Protein AF-A0A0M8SR42-F1 (afdb_monomer)

Radius of gyration: 15.3 Å; Cα contacts (8 Å, |Δi|>4): 147; chains: 1; bounding box: 45×35×37 Å

Secondary structure (DSSP, 8-state):
------PPPHHHHHHHHHHHHHHHHHHHHHHHHHT--S-S-S-HHHHHHHHHHHHHHHTTHHHHHHHHHHHHHHHHHHHH-TT--S-S--SPPHHHHHHHHHHHHHHH-GGG-GGGTTTTTT-SS-HHHHHHHHHHHHTTT--

Solvent-accessible surface area (backbone atoms only — not comparable to full-atom values): 8048 Å² total; per-residue (Å²): 129,86,72,85,72,77,75,74,50,72,67,55,46,51,50,26,39,51,52,41,51,54,34,21,54,48,28,49,52,48,38,67,77,65,67,41,82,78,62,99,64,96,50,58,51,64,52,9,48,46,38,18,50,51,58,30,50,71,60,40,77,63,18,45,51,24,47,48,49,39,22,53,48,24,47,52,48,29,71,74,52,82,72,73,65,99,68,91,64,84,59,74,56,40,53,57,53,19,52,31,42,50,16,30,51,31,58,70,38,44,89,83,33,65,87,40,56,76,83,42,67,87,56,70,54,49,27,71,59,49,49,50,47,53,52,60,54,46,53,84,73,76,117

Sequence (143 aa):
MAEDRELLTTDEKVGAIVAESVYHEAGHALVEALELPVGPDPDEENTADRFAALMLLREGPDGERALRTAAEEYELLAAREPDTAPDEDEHAPPADRAAAYLCLLHGAAPDRHPDLATRTRDCAPTWPTTRATWEHALAPLLR

pLDDT: mean 87.03, std 15.56, range [34.25, 98.69]

Structure (mmCIF, N/CA/C/O backbone):
data_AF-A0A0M8SR42-F1
#
_entry.id   AF-A0A0M8SR42-F1
#
loop_
_atom_site.group_PDB
_atom_site.id
_atom_site.type_symbol
_atom_site.label_atom_id
_atom_site.label_alt_id
_atom_site.label_comp_id
_atom_site.label_asym_id
_atom_site.label_entity_id
_atom_site.label_seq_id
_atom_site.pdbx_PDB_ins_code
_atom_site.Cartn_x
_atom_site.Cartn_y
_atom_site.Cartn_z
_atom_site.occupancy
_atom_site.B_iso_or_equiv
_atom_site.auth_seq_id
_atom_site.auth_comp_id
_atom_site.auth_asym_id
_atom_site.auth_atom_id
_atom_site.pdbx_PDB_model_num
ATOM 1 N N . MET A 1 1 ? -21.624 15.119 6.812 1.00 34.25 1 MET A N 1
ATOM 2 C CA . MET A 1 1 ? -21.943 14.200 7.920 1.00 34.25 1 MET A CA 1
ATOM 3 C C . MET A 1 1 ? -20.726 13.321 8.051 1.00 34.25 1 MET A C 1
ATOM 5 O O . MET A 1 1 ? -20.342 12.752 7.042 1.00 34.25 1 MET A O 1
ATOM 9 N N . ALA A 1 2 ? -20.035 13.367 9.189 1.00 44.56 2 ALA A N 1
ATOM 10 C CA . ALA A 1 2 ? -18.892 12.494 9.413 1.00 44.56 2 ALA A CA 1
ATOM 11 C C . ALA A 1 2 ? -19.444 11.069 9.458 1.00 44.56 2 ALA A C 1
ATOM 13 O O . ALA A 1 2 ? -20.292 10.777 10.299 1.00 44.56 2 ALA A O 1
ATOM 14 N N . GLU A 1 3 ? -19.082 10.257 8.474 1.00 47.75 3 GLU A N 1
ATOM 15 C CA . GLU A 1 3 ? -19.387 8.836 8.488 1.00 47.75 3 GLU A CA 1
ATOM 16 C C . GLU A 1 3 ? -18.718 8.244 9.729 1.00 47.75 3 GLU A C 1
ATOM 18 O O . GLU A 1 3 ? -17.541 8.514 9.987 1.00 47.75 3 GLU A O 1
ATOM 23 N N . ASP A 1 4 ? -19.486 7.492 10.520 1.00 44.06 4 ASP A N 1
ATOM 24 C CA . ASP A 1 4 ? -18.954 6.601 11.544 1.00 44.06 4 ASP A CA 1
ATOM 25 C C . ASP A 1 4 ? -18.000 5.628 10.839 1.00 44.06 4 ASP A C 1
ATOM 27 O O . ASP A 1 4 ? -18.401 4.582 10.330 1.00 44.06 4 ASP A O 1
ATOM 31 N N . ARG A 1 5 ? -16.720 5.996 10.745 1.00 58.62 5 ARG A N 1
ATOM 32 C CA . ARG A 1 5 ? -15.653 5.063 10.399 1.00 58.62 5 ARG A CA 1
ATOM 33 C C . ARG A 1 5 ? -15.519 4.164 11.614 1.00 58.62 5 ARG A C 1
ATOM 35 O O . ARG A 1 5 ? -14.831 4.523 12.568 1.00 58.62 5 ARG A O 1
ATOM 42 N N . GLU A 1 6 ? -16.249 3.053 11.599 1.00 64.31 6 GLU A N 1
ATOM 43 C CA . GLU A 1 6 ? -16.154 2.023 12.623 1.00 64.31 6 GLU A CA 1
ATOM 44 C C . GLU A 1 6 ? -14.671 1.698 12.820 1.00 64.31 6 GLU A C 1
ATOM 46 O O . GLU A 1 6 ? -13.949 1.331 11.887 1.00 64.31 6 GLU A O 1
ATOM 51 N N . LEU A 1 7 ? -14.180 2.012 14.018 1.00 73.88 7 LEU A N 1
ATOM 52 C CA . LEU A 1 7 ? -12.789 1.804 14.372 1.00 73.88 7 LEU A CA 1
ATOM 53 C C . LEU A 1 7 ? -12.563 0.297 14.393 1.00 73.88 7 LEU A C 1
ATOM 55 O O . LEU A 1 7 ? -13.193 -0.393 15.189 1.00 73.88 7 LEU A O 1
ATOM 59 N N . LEU A 1 8 ? -11.652 -0.183 13.543 1.00 83.56 8 LEU A N 1
ATOM 60 C CA . LEU A 1 8 ? -11.235 -1.581 13.556 1.00 83.56 8 LEU A CA 1
ATOM 61 C C . LEU A 1 8 ? -10.845 -1.990 14.981 1.00 83.56 8 LEU A C 1
ATOM 63 O O . LEU A 1 8 ? -10.097 -1.279 15.670 1.00 83.56 8 LEU A O 1
ATOM 67 N N . THR A 1 9 ? -11.336 -3.146 15.402 1.00 93.06 9 THR A N 1
ATOM 68 C CA . THR A 1 9 ? -10.885 -3.837 16.607 1.00 93.06 9 THR A CA 1
ATOM 69 C C . THR A 1 9 ? -9.398 -4.173 16.503 1.00 93.06 9 THR A C 1
ATOM 71 O O . THR A 1 9 ? -8.804 -4.170 15.424 1.00 93.06 9 THR A O 1
ATOM 74 N N . THR A 1 10 ? -8.765 -4.479 17.636 1.00 93.50 10 THR A N 1
ATOM 75 C CA . THR A 1 10 ? -7.360 -4.909 17.640 1.00 93.50 10 THR A CA 1
ATOM 76 C C . THR A 1 10 ? -7.145 -6.136 16.755 1.00 93.50 10 THR A C 1
ATOM 78 O O . THR A 1 10 ? -6.189 -6.157 15.989 1.00 93.50 10 THR A O 1
ATOM 81 N N . ASP A 1 11 ? -8.050 -7.114 16.810 1.00 95.88 11 ASP A N 1
ATOM 82 C CA . ASP A 1 11 ? -7.934 -8.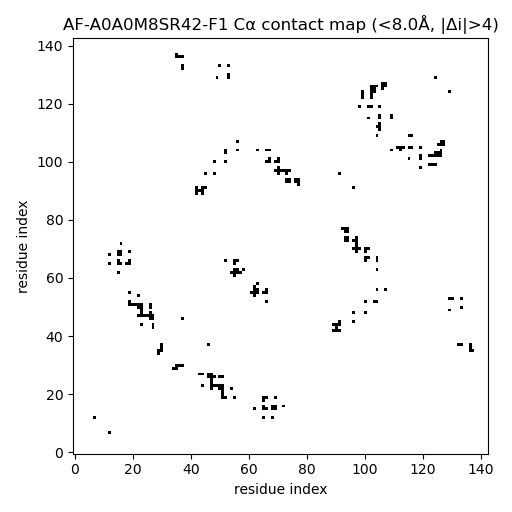348 16.028 1.00 95.88 11 ASP A CA 1
ATOM 83 C C . ASP A 1 11 ? -8.043 -8.073 14.523 1.00 95.88 11 ASP A C 1
ATOM 85 O O . ASP A 1 11 ? -7.274 -8.623 13.740 1.00 95.88 11 ASP A O 1
ATOM 89 N N . GLU A 1 12 ? -8.932 -7.167 14.109 1.00 95.62 12 GLU A N 1
ATOM 90 C CA . GLU A 1 12 ? -9.042 -6.752 12.706 1.00 95.62 12 GLU A CA 1
ATOM 91 C C . GLU A 1 12 ? -7.802 -5.992 12.232 1.00 95.62 12 GLU A C 1
ATOM 93 O O . GLU A 1 12 ? -7.350 -6.199 11.108 1.00 95.62 12 GLU A O 1
ATOM 98 N N . LYS A 1 13 ? -7.211 -5.148 13.087 1.00 96.12 13 LYS A N 1
ATOM 99 C CA . LYS A 1 13 ? -5.954 -4.460 12.760 1.00 96.12 13 LYS A CA 1
ATOM 100 C C . LYS A 1 13 ? -4.801 -5.440 12.604 1.00 96.12 13 LYS A C 1
ATOM 102 O O . LYS A 1 13 ? -4.045 -5.335 11.646 1.00 96.12 13 LYS A O 1
ATOM 107 N N . VAL A 1 14 ? -4.686 -6.404 13.517 1.00 96.75 14 VAL A N 1
ATOM 108 C CA . VAL A 1 14 ? -3.688 -7.476 13.414 1.00 96.75 14 VAL A CA 1
ATOM 109 C C . VAL A 1 14 ? -3.923 -8.292 12.146 1.00 96.75 14 VAL A C 1
ATOM 111 O O . VAL A 1 14 ? -2.969 -8.570 11.432 1.00 96.75 14 VAL A O 1
ATOM 114 N N . GLY A 1 15 ? -5.174 -8.619 11.815 1.00 97.94 15 GLY A N 1
ATOM 115 C CA . GLY A 1 15 ? -5.517 -9.304 10.569 1.00 97.94 15 GLY A CA 1
ATOM 116 C C . GLY A 1 15 ? -5.093 -8.525 9.321 1.00 97.94 15 GLY A C 1
ATOM 117 O O . GLY A 1 15 ? -4.527 -9.116 8.407 1.00 97.94 15 GLY A O 1
ATOM 118 N N . ALA A 1 16 ? -5.307 -7.207 9.301 1.00 98.06 16 ALA A N 1
ATOM 119 C CA . ALA A 1 16 ? -4.870 -6.336 8.212 1.00 98.06 16 ALA A CA 1
ATOM 120 C C . ALA A 1 16 ? -3.342 -6.303 8.055 1.00 98.06 16 ALA A C 1
ATOM 122 O O . ALA A 1 16 ? -2.851 -6.437 6.939 1.00 98.06 16 ALA A O 1
ATOM 123 N N . ILE A 1 17 ? -2.608 -6.166 9.164 1.00 97.88 17 ILE A N 1
ATOM 124 C CA . ILE A 1 17 ? -1.137 -6.171 9.167 1.00 97.88 17 ILE A CA 1
ATOM 125 C C . ILE A 1 17 ? -0.617 -7.536 8.702 1.00 97.88 17 ILE A C 1
ATOM 127 O O . ILE A 1 17 ? 0.222 -7.604 7.821 1.00 97.88 17 ILE A O 1
ATOM 131 N N . VAL A 1 18 ? -1.176 -8.639 9.210 1.00 98.38 18 VAL A N 1
ATOM 132 C CA . VAL A 1 18 ? -0.790 -9.991 8.775 1.00 98.38 18 VAL A CA 1
ATOM 133 C C . VAL A 1 18 ? -1.076 -10.208 7.289 1.00 98.38 18 VAL A C 1
ATOM 135 O O . VAL A 1 18 ? -0.262 -10.821 6.606 1.00 98.38 18 VAL A O 1
ATOM 138 N N . ALA A 1 19 ? -2.212 -9.732 6.774 1.00 98.56 19 ALA A N 1
ATOM 139 C CA . ALA A 1 19 ? -2.525 -9.836 5.351 1.00 98.56 19 ALA A CA 1
ATOM 140 C C . ALA A 1 19 ? -1.522 -9.049 4.499 1.00 98.56 19 ALA A C 1
ATOM 142 O O . ALA A 1 19 ? -1.041 -9.565 3.493 1.00 98.56 19 ALA A O 1
ATOM 143 N N . GLU A 1 20 ? -1.185 -7.831 4.923 1.00 98.31 20 GLU A N 1
ATOM 144 C CA . GLU A 1 20 ? -0.147 -7.026 4.289 1.00 98.31 20 GLU A CA 1
ATOM 145 C C . GLU A 1 20 ? 1.196 -7.762 4.275 1.00 98.31 20 GLU A C 1
ATOM 147 O O . GLU A 1 20 ? 1.734 -7.965 3.189 1.00 98.31 20 GLU A O 1
ATOM 152 N N . SER A 1 21 ? 1.660 -8.276 5.417 1.00 97.44 21 SER A N 1
ATOM 153 C CA . SER A 1 21 ? 2.958 -8.950 5.504 1.00 97.44 21 SER A CA 1
ATOM 154 C C . SER A 1 21 ? 2.978 -10.243 4.687 1.00 97.44 21 SER A C 1
ATOM 156 O O . SER A 1 21 ? 3.944 -10.538 3.997 1.00 97.44 21 SER A O 1
ATOM 158 N N . VAL A 1 22 ? 1.884 -11.013 4.676 1.00 98.56 22 VAL A N 1
ATOM 159 C CA . VAL A 1 22 ? 1.775 -12.211 3.826 1.00 98.56 22 VAL A CA 1
ATOM 160 C C . VAL A 1 22 ? 1.869 -11.852 2.346 1.00 98.56 22 VAL A C 1
ATOM 162 O O . VAL A 1 22 ? 2.538 -12.559 1.589 1.00 98.56 22 VAL A O 1
ATOM 165 N N . TYR A 1 23 ? 1.199 -10.784 1.907 1.00 98.62 23 TYR A N 1
ATOM 166 C CA . TYR A 1 23 ? 1.324 -10.357 0.520 1.00 98.62 23 TYR A CA 1
ATOM 167 C C . TYR A 1 23 ? 2.719 -9.806 0.232 1.00 98.62 23 TYR A C 1
ATOM 169 O O . TYR A 1 23 ? 3.264 -10.140 -0.811 1.00 98.62 23 TYR A O 1
ATOM 177 N N . HIS A 1 24 ? 3.316 -9.039 1.138 1.00 97.44 24 HIS A N 1
ATOM 178 C CA . HIS A 1 24 ? 4.683 -8.541 1.021 1.00 97.44 24 HIS A CA 1
ATOM 179 C C . HIS A 1 24 ? 5.675 -9.692 0.760 1.00 97.44 24 HIS A C 1
ATOM 181 O O . HIS A 1 24 ? 6.320 -9.735 -0.289 1.00 97.44 24 HIS A O 1
ATOM 187 N N . GLU A 1 25 ? 5.677 -10.715 1.614 1.00 96.88 25 GLU A N 1
ATOM 188 C CA . GLU A 1 25 ? 6.533 -11.901 1.455 1.00 96.88 25 GLU A CA 1
ATOM 189 C C . GLU A 1 25 ? 6.235 -12.677 0.162 1.00 96.88 25 GLU A C 1
ATOM 191 O O . GLU A 1 25 ? 7.132 -13.187 -0.513 1.00 96.88 25 GLU A O 1
ATOM 196 N N . ALA A 1 26 ? 4.962 -12.748 -0.242 1.00 96.69 26 ALA A N 1
ATOM 197 C CA . ALA A 1 26 ? 4.596 -13.322 -1.534 1.00 96.69 26 ALA A CA 1
ATOM 198 C C . ALA A 1 26 ? 5.144 -12.494 -2.710 1.00 96.69 26 ALA A C 1
ATOM 200 O O . ALA A 1 26 ? 5.477 -13.066 -3.748 1.00 96.69 26 ALA A O 1
ATOM 201 N N . GLY A 1 27 ? 5.262 -11.175 -2.553 1.00 94.44 27 GLY A N 1
ATOM 202 C CA . GLY A 1 27 ? 5.926 -10.277 -3.490 1.00 94.44 27 GLY A CA 1
ATOM 203 C C . GLY A 1 27 ? 7.376 -10.692 -3.715 1.00 94.44 27 GLY A C 1
ATOM 204 O O . GLY A 1 27 ? 7.731 -10.987 -4.857 1.00 94.44 27 GLY A O 1
ATOM 205 N N . HIS A 1 28 ? 8.169 -10.815 -2.644 1.00 93.94 28 HIS A N 1
ATOM 206 C CA . HIS A 1 28 ? 9.546 -11.328 -2.718 1.00 93.94 28 HIS A CA 1
ATOM 207 C C . HIS A 1 28 ? 9.607 -12.690 -3.414 1.00 93.94 28 HIS A C 1
ATOM 209 O O . HIS A 1 28 ? 10.297 -12.851 -4.424 1.00 93.94 28 HIS A O 1
ATOM 215 N N . ALA A 1 29 ? 8.806 -13.649 -2.941 1.00 93.81 29 ALA A N 1
ATOM 216 C CA . ALA A 1 29 ? 8.810 -15.011 -3.466 1.00 93.81 29 ALA A CA 1
ATOM 217 C C . ALA A 1 29 ? 8.464 -15.079 -4.963 1.00 93.81 29 ALA A C 1
ATOM 219 O O . ALA A 1 29 ? 9.040 -15.882 -5.696 1.00 93.81 29 ALA A O 1
ATOM 220 N N . LEU A 1 30 ? 7.527 -14.253 -5.442 1.00 92.81 30 LEU A N 1
ATOM 221 C CA . LEU A 1 30 ? 7.160 -14.205 -6.858 1.00 92.81 30 LEU A CA 1
ATOM 222 C C . LEU A 1 30 ? 8.279 -13.624 -7.719 1.00 92.81 30 LEU A C 1
ATOM 224 O O . LEU A 1 30 ? 8.535 -14.163 -8.795 1.00 92.81 30 LEU A O 1
ATOM 228 N N . VAL A 1 31 ? 8.927 -12.543 -7.275 1.00 91.06 31 VAL A N 1
ATOM 229 C CA . VAL A 1 31 ? 10.043 -11.938 -8.019 1.00 91.06 31 VAL A CA 1
ATOM 230 C C . VAL A 1 31 ? 11.189 -12.926 -8.149 1.00 91.06 31 VAL A C 1
ATOM 232 O O . VAL A 1 31 ? 11.660 -13.145 -9.265 1.00 91.06 31 VAL A O 1
ATOM 235 N N . GLU A 1 32 ? 11.581 -13.562 -7.045 1.00 90.19 32 GLU A N 1
ATOM 236 C CA . GLU A 1 32 ? 12.689 -14.515 -7.017 1.00 90.19 32 GLU A CA 1
ATOM 237 C C . GLU A 1 32 ? 12.371 -15.783 -7.823 1.00 90.19 32 GLU A C 1
ATOM 239 O O . GLU A 1 32 ? 13.113 -16.153 -8.730 1.00 90.19 32 GLU A O 1
ATOM 244 N N . ALA A 1 33 ? 11.243 -16.446 -7.546 1.00 91.69 33 ALA A N 1
ATOM 245 C CA . ALA A 1 33 ? 10.947 -17.757 -8.128 1.00 91.69 33 ALA A CA 1
ATOM 246 C C . ALA A 1 33 ? 10.645 -17.715 -9.634 1.00 91.69 33 ALA A C 1
ATOM 248 O O . ALA A 1 33 ? 10.758 -18.738 -10.315 1.00 91.69 33 ALA A O 1
ATOM 249 N N . LEU A 1 34 ? 10.200 -16.565 -10.146 1.00 89.94 34 LEU A N 1
ATOM 250 C CA . LEU A 1 34 ? 9.751 -16.402 -11.531 1.00 89.94 34 LEU A CA 1
ATOM 251 C C . LEU A 1 34 ? 10.621 -15.423 -12.325 1.00 89.94 34 LEU A C 1
ATOM 253 O O . LEU A 1 34 ? 10.303 -15.157 -13.485 1.00 89.94 34 LEU A O 1
ATOM 257 N N . GLU A 1 35 ? 11.677 -14.885 -11.705 1.00 88.38 35 GLU A N 1
ATOM 258 C CA . GLU A 1 35 ? 12.585 -13.890 -12.285 1.00 88.38 35 GLU A CA 1
ATOM 259 C C . GLU A 1 35 ? 11.808 -12.717 -12.919 1.00 88.38 35 GLU A C 1
ATOM 261 O O . GLU A 1 35 ? 12.062 -12.305 -14.057 1.00 88.38 35 GLU A O 1
ATOM 266 N N . LEU A 1 36 ? 10.782 -12.221 -12.209 1.00 87.50 36 LEU A N 1
ATOM 267 C CA . LEU A 1 36 ? 9.853 -11.236 -12.768 1.00 87.50 36 LEU A CA 1
ATOM 268 C C . LEU A 1 36 ? 10.582 -9.930 -13.120 1.00 87.50 36 LEU A C 1
ATOM 270 O O . LEU A 1 36 ? 11.334 -9.402 -12.301 1.00 87.50 36 LEU A O 1
ATOM 274 N N . PRO A 1 37 ? 10.295 -9.316 -14.284 1.00 81.31 37 PRO A N 1
ATOM 275 C CA . PRO A 1 37 ? 10.930 -8.073 -14.715 1.00 81.31 37 PRO A CA 1
ATOM 276 C C . PRO A 1 37 ? 10.286 -6.848 -14.044 1.00 81.31 37 PRO A C 1
ATOM 278 O O . PRO A 1 37 ? 9.973 -5.859 -14.707 1.00 81.31 37 PRO A O 1
ATOM 281 N N . VAL A 1 38 ? 10.046 -6.909 -12.733 1.00 75.62 38 VAL A N 1
ATOM 282 C CA . VAL A 1 38 ? 9.539 -5.772 -11.946 1.00 75.62 38 VAL A CA 1
ATOM 283 C C . VAL A 1 38 ? 10.631 -4.736 -11.639 1.00 75.62 38 VAL A C 1
ATOM 285 O O . VAL A 1 38 ? 10.319 -3.644 -11.171 1.00 75.62 38 VAL A O 1
ATOM 288 N N . GLY A 1 39 ? 11.879 -5.036 -12.019 1.00 61.25 39 GLY A N 1
ATOM 289 C CA . GLY A 1 39 ? 13.038 -4.142 -12.018 1.00 61.25 39 GLY A CA 1
ATOM 290 C C . GLY A 1 39 ? 14.297 -4.865 -11.514 1.00 61.25 39 GLY A C 1
ATOM 291 O O . GLY A 1 39 ? 14.166 -5.786 -10.719 1.00 61.25 39 GLY A O 1
ATOM 292 N N . PRO A 1 40 ? 15.510 -4.495 -11.962 1.00 45.31 40 PRO A N 1
ATOM 293 C CA . PRO A 1 40 ? 16.767 -5.047 -11.443 1.00 45.31 40 PRO A CA 1
ATOM 294 C C . PRO A 1 40 ? 17.329 -4.278 -10.216 1.00 45.31 40 PRO A C 1
ATOM 296 O O . PRO A 1 40 ? 18.543 -4.262 -10.038 1.00 45.31 40 PRO A O 1
ATOM 299 N N . ASP A 1 41 ? 16.496 -3.577 -9.430 1.00 53.84 41 ASP A N 1
ATOM 300 C CA . ASP A 1 41 ? 16.913 -2.499 -8.500 1.00 53.84 41 ASP A CA 1
ATOM 301 C C . ASP A 1 41 ? 17.009 -2.925 -7.005 1.00 53.84 41 ASP A C 1
ATOM 303 O O . ASP A 1 41 ? 16.251 -3.791 -6.575 1.00 53.84 41 ASP A O 1
ATOM 307 N N . PRO A 1 42 ? 17.884 -2.277 -6.198 1.00 54.41 42 PRO A N 1
ATOM 308 C CA . PRO A 1 42 ? 18.333 -2.653 -4.844 1.00 54.41 42 PRO A CA 1
ATOM 309 C C . PRO A 1 42 ? 17.332 -2.349 -3.713 1.00 54.41 42 PRO A C 1
ATOM 311 O O . PRO A 1 42 ? 17.737 -2.141 -2.575 1.00 54.41 42 PRO A O 1
ATOM 314 N N . ASP A 1 43 ? 16.041 -2.264 -4.025 1.00 77.94 43 ASP A N 1
ATOM 315 C CA . ASP A 1 43 ? 14.996 -1.911 -3.059 1.00 77.94 43 ASP A CA 1
ATOM 316 C C . ASP A 1 43 ? 13.868 -2.950 -3.135 1.00 77.94 43 ASP A C 1
ATOM 318 O O . ASP A 1 43 ? 12.751 -2.699 -3.611 1.00 77.94 43 ASP A O 1
ATOM 322 N N . GLU A 1 44 ? 14.241 -4.183 -2.778 1.00 85.12 44 GLU A N 1
ATOM 323 C CA . GLU A 1 44 ? 13.391 -5.376 -2.834 1.00 85.12 44 GLU A CA 1
ATOM 324 C C . GLU A 1 44 ? 12.109 -5.177 -2.017 1.00 85.12 44 GLU A C 1
ATOM 326 O O . GLU A 1 44 ? 11.014 -5.475 -2.502 1.00 85.12 44 GLU A O 1
ATOM 331 N N . GLU A 1 45 ? 12.226 -4.546 -0.849 1.00 87.88 45 GLU A N 1
ATOM 332 C CA . GLU A 1 45 ? 11.097 -4.198 0.014 1.00 87.88 45 GLU A CA 1
ATOM 333 C C . GLU A 1 45 ? 10.081 -3.308 -0.681 1.00 87.88 45 GLU A C 1
ATOM 335 O O . GLU A 1 45 ? 8.884 -3.581 -0.653 1.00 87.88 45 GLU A O 1
ATOM 340 N N . ASN A 1 46 ? 10.538 -2.256 -1.364 1.00 89.88 46 ASN A N 1
ATOM 341 C CA . ASN A 1 46 ? 9.638 -1.368 -2.091 1.00 89.88 46 ASN A CA 1
ATOM 342 C C . ASN A 1 46 ? 8.866 -2.113 -3.185 1.00 89.88 46 ASN A C 1
ATOM 344 O O . ASN A 1 46 ? 7.743 -1.737 -3.535 1.00 89.88 46 ASN A O 1
ATOM 348 N N . THR A 1 47 ? 9.461 -3.152 -3.764 1.00 91.69 47 THR A N 1
ATOM 349 C CA . THR A 1 47 ? 8.802 -3.998 -4.761 1.00 91.69 47 THR A CA 1
ATOM 350 C C . THR A 1 47 ? 7.747 -4.893 -4.114 1.00 91.69 47 THR A C 1
ATOM 352 O O . THR A 1 47 ? 6.612 -4.939 -4.608 1.00 91.69 47 THR A O 1
ATOM 355 N N . ALA A 1 48 ? 8.081 -5.533 -2.997 1.00 94.12 48 ALA A N 1
ATOM 356 C CA . ALA A 1 48 ? 7.177 -6.359 -2.204 1.00 94.12 48 ALA A CA 1
ATOM 357 C C . ALA A 1 48 ? 5.998 -5.562 -1.616 1.00 94.12 48 ALA A C 1
ATOM 359 O O . ALA A 1 48 ? 4.841 -5.948 -1.791 1.00 94.12 48 ALA A O 1
ATOM 360 N N . ASP A 1 49 ? 6.248 -4.374 -1.074 1.00 95.81 49 ASP A N 1
ATOM 361 C CA . ASP A 1 49 ? 5.234 -3.430 -0.588 1.00 95.81 49 ASP A CA 1
ATOM 362 C C . ASP A 1 49 ?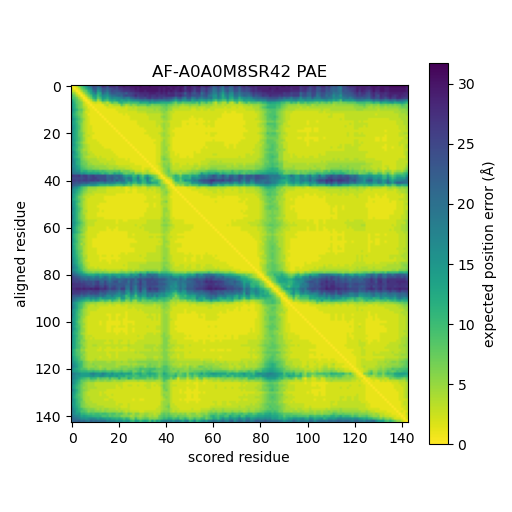 4.242 -3.040 -1.680 1.00 95.81 49 ASP A C 1
ATOM 364 O O . ASP A 1 4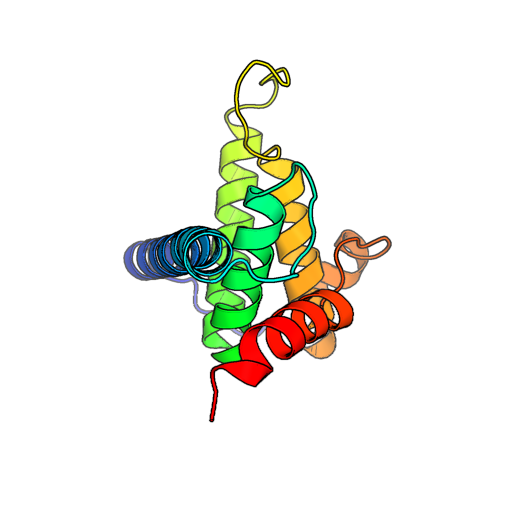9 ? 3.020 -3.020 -1.507 1.00 95.81 49 ASP A O 1
ATOM 368 N N . ARG A 1 50 ? 4.754 -2.763 -2.879 1.00 95.44 50 ARG A N 1
ATOM 369 C CA . ARG A 1 50 ? 3.914 -2.443 -4.039 1.00 95.44 50 ARG A CA 1
ATOM 370 C C . ARG A 1 50 ? 3.042 -3.624 -4.457 1.00 95.44 50 ARG A C 1
ATOM 372 O O . ARG A 1 50 ? 1.936 -3.396 -4.955 1.00 95.44 50 ARG A O 1
ATOM 379 N N . PHE A 1 51 ? 3.506 -4.858 -4.263 1.00 96.94 51 PHE A N 1
ATOM 380 C CA . PHE A 1 51 ? 2.684 -6.047 -4.475 1.00 96.94 51 PHE A CA 1
ATOM 381 C C . PHE A 1 51 ? 1.606 -6.184 -3.400 1.00 96.94 51 PHE A C 1
ATOM 383 O O . PHE A 1 51 ? 0.438 -6.378 -3.744 1.00 96.94 51 PHE A O 1
ATOM 390 N N . ALA A 1 52 ? 1.959 -6.004 -2.126 1.00 98.44 52 ALA A N 1
ATOM 391 C CA . ALA A 1 52 ? 1.003 -6.017 -1.024 1.00 98.44 52 ALA A CA 1
ATOM 392 C C . ALA A 1 52 ? -0.109 -4.986 -1.230 1.00 98.44 52 ALA A C 1
ATOM 394 O O . ALA A 1 52 ? -1.296 -5.327 -1.210 1.00 98.44 52 ALA A O 1
ATOM 395 N N . ALA A 1 53 ? 0.259 -3.750 -1.571 1.00 98.44 53 ALA A N 1
ATOM 396 C CA . ALA A 1 53 ? -0.689 -2.702 -1.917 1.00 98.44 53 ALA A CA 1
ATOM 397 C C . ALA A 1 53 ? -1.580 -3.086 -3.110 1.00 98.44 53 ALA A C 1
ATOM 399 O O . ALA A 1 53 ? -2.786 -2.854 -3.063 1.00 98.44 53 ALA A O 1
ATOM 400 N N . LEU A 1 54 ? -1.033 -3.697 -4.170 1.00 97.94 54 LEU A N 1
ATOM 401 C CA . LEU A 1 54 ? -1.836 -4.171 -5.302 1.00 97.94 54 LEU A CA 1
ATOM 402 C C . LEU A 1 54 ? -2.881 -5.205 -4.875 1.00 97.94 54 LEU A C 1
ATOM 404 O O . LEU A 1 54 ? -4.028 -5.127 -5.324 1.00 97.94 54 LEU A O 1
ATOM 408 N N . MET A 1 55 ? -2.488 -6.177 -4.055 1.00 98.50 55 MET A N 1
ATOM 409 C CA . MET A 1 55 ? -3.375 -7.251 -3.616 1.00 98.50 55 MET A CA 1
ATOM 410 C C . MET A 1 55 ? -4.476 -6.725 -2.701 1.00 98.50 55 MET A C 1
ATOM 412 O O . MET A 1 55 ? -5.649 -6.960 -2.984 1.00 98.50 55 MET A O 1
ATOM 416 N N . LEU A 1 56 ? -4.123 -5.916 -1.701 1.00 98.69 56 LEU A N 1
ATOM 417 C CA . LEU A 1 56 ? -5.092 -5.298 -0.798 1.00 98.69 56 LEU A CA 1
ATOM 418 C C . LEU A 1 56 ? -6.050 -4.372 -1.556 1.00 98.69 56 LEU A C 1
ATOM 420 O O . LEU A 1 56 ? -7.263 -4.501 -1.445 1.00 98.69 56 LEU A O 1
ATOM 424 N N . LEU A 1 57 ? -5.556 -3.479 -2.417 1.00 98.38 57 LEU A N 1
ATOM 425 C CA . LEU A 1 57 ? -6.423 -2.533 -3.134 1.00 98.38 57 LEU A CA 1
ATOM 426 C C . LEU A 1 57 ? -7.398 -3.212 -4.113 1.00 98.38 57 LEU A C 1
ATOM 428 O O . LEU A 1 57 ? -8.420 -2.623 -4.472 1.00 98.38 57 LEU A O 1
ATOM 432 N N . ARG A 1 58 ? -7.138 -4.459 -4.530 1.00 96.50 58 ARG A N 1
ATOM 433 C CA . ARG A 1 58 ? -8.093 -5.265 -5.317 1.00 96.50 58 ARG A CA 1
ATOM 434 C C . ARG A 1 58 ? -9.292 -5.749 -4.501 1.00 96.50 58 ARG A C 1
ATOM 436 O O . ARG A 1 58 ? -10.322 -6.057 -5.097 1.00 96.50 58 ARG A O 1
ATOM 443 N N . GLU A 1 59 ? -9.193 -5.766 -3.176 1.00 97.62 59 GLU A N 1
ATOM 444 C CA . GLU A 1 59 ? -10.289 -6.108 -2.259 1.00 97.62 59 GLU A CA 1
ATOM 445 C C . GLU A 1 59 ? -11.258 -4.925 -2.037 1.00 97.62 59 GLU A C 1
ATOM 447 O O . GLU A 1 59 ? -12.282 -5.058 -1.367 1.00 97.62 59 GLU A O 1
ATOM 452 N N . GLY A 1 60 ? -10.981 -3.761 -2.638 1.00 96.88 60 GLY A N 1
ATOM 453 C CA . GLY A 1 60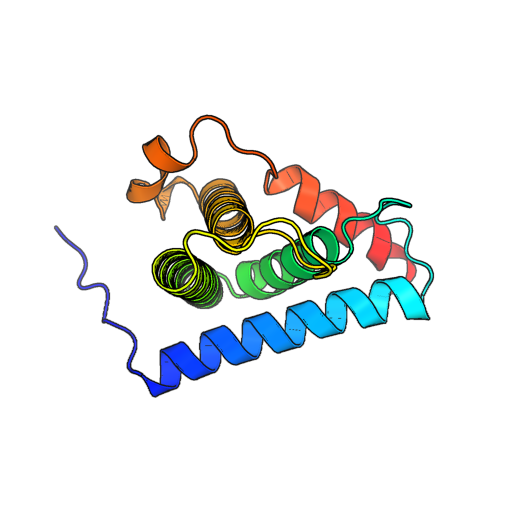 ? -11.847 -2.585 -2.579 1.00 96.88 60 GLY A CA 1
ATOM 454 C C . GLY A 1 60 ? -11.816 -1.898 -1.206 1.00 96.88 60 GLY A C 1
ATOM 455 O O . GLY A 1 60 ? -10.750 -1.817 -0.594 1.00 96.88 60 GLY A O 1
ATOM 456 N N . PRO A 1 61 ? -12.959 -1.389 -0.695 1.00 96.75 61 PRO A N 1
ATOM 457 C CA . PRO A 1 61 ? -12.991 -0.624 0.553 1.00 96.75 61 PRO A CA 1
ATOM 458 C C . PRO A 1 61 ? -12.377 -1.338 1.762 1.00 96.75 61 PRO A C 1
ATOM 460 O O . PRO A 1 61 ? -11.890 -0.670 2.672 1.00 96.75 61 PRO A O 1
ATOM 463 N N . ASP A 1 62 ? -12.436 -2.668 1.815 1.00 96.12 62 ASP A N 1
ATOM 464 C CA . ASP A 1 62 ? -11.910 -3.450 2.938 1.00 96.12 62 ASP A CA 1
ATOM 465 C C . ASP A 1 62 ? -10.382 -3.491 2.900 1.00 96.12 62 ASP A C 1
ATOM 467 O O . ASP A 1 62 ? -9.732 -3.147 3.889 1.00 96.12 62 ASP A O 1
ATOM 471 N N . GLY A 1 63 ? -9.805 -3.770 1.733 1.00 98.00 63 GLY A N 1
ATOM 472 C CA . GLY A 1 63 ? -8.359 -3.734 1.550 1.00 98.00 63 GLY A CA 1
ATOM 473 C C . GLY A 1 63 ? -7.762 -2.326 1.593 1.00 98.00 63 GLY A C 1
ATOM 474 O O . GLY A 1 63 ? -6.634 -2.152 2.036 1.00 98.00 63 GLY A O 1
ATOM 475 N N . GLU A 1 64 ? -8.521 -1.283 1.251 1.00 98.25 64 GLU A N 1
ATOM 476 C CA . GLU A 1 64 ? -8.116 0.108 1.508 1.00 98.25 64 GLU A CA 1
ATOM 477 C C . GLU A 1 64 ? -7.989 0.416 2.999 1.00 98.25 64 GLU A C 1
ATOM 479 O O . GLU A 1 64 ? -7.057 1.110 3.415 1.00 98.25 64 GLU A O 1
ATOM 484 N N . ARG A 1 65 ? -8.915 -0.101 3.822 1.00 97.62 65 ARG A N 1
ATOM 485 C CA . ARG A 1 65 ? -8.799 0.005 5.282 1.00 97.62 65 ARG A CA 1
ATOM 486 C C . ARG A 1 65 ? -7.585 -0.774 5.772 1.00 97.62 65 ARG A C 1
ATOM 488 O O . ARG A 1 65 ? -6.853 -0.237 6.597 1.00 97.62 65 ARG A O 1
ATOM 495 N N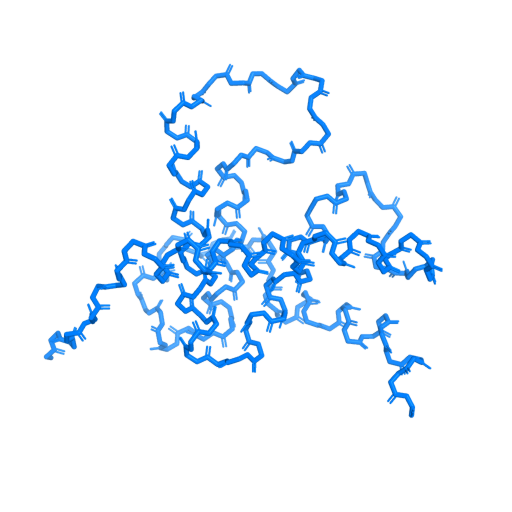 . ALA A 1 66 ? -7.339 -1.967 5.230 1.00 98.31 66 ALA A N 1
ATOM 496 C CA . ALA A 1 66 ? -6.173 -2.768 5.585 1.00 98.31 66 ALA A CA 1
ATOM 497 C C . ALA A 1 66 ? -4.846 -2.080 5.216 1.00 98.31 66 ALA A C 1
ATOM 499 O O . ALA A 1 66 ? -3.982 -1.938 6.076 1.00 98.31 66 ALA A O 1
ATOM 500 N N . LEU A 1 67 ? -4.716 -1.554 3.992 1.00 98.56 67 LEU A N 1
ATOM 501 C CA . LEU A 1 67 ? -3.522 -0.827 3.546 1.00 98.56 67 LEU A CA 1
ATOM 502 C C . LEU A 1 67 ? -3.290 0.446 4.368 1.00 98.56 67 LEU A C 1
ATOM 504 O O . LEU A 1 67 ? -2.157 0.767 4.720 1.00 98.56 67 LEU A O 1
ATOM 508 N N . ARG A 1 68 ? -4.363 1.166 4.725 1.00 98.25 68 ARG A N 1
ATOM 509 C CA . ARG A 1 68 ? -4.258 2.300 5.651 1.00 98.25 68 ARG A CA 1
ATOM 510 C C . ARG A 1 68 ? -3.767 1.858 7.027 1.00 98.25 68 ARG A C 1
ATOM 512 O O . ARG A 1 68 ? -2.947 2.551 7.611 1.00 98.25 68 ARG A O 1
ATOM 519 N N . THR A 1 69 ? -4.264 0.739 7.547 1.00 98.31 69 THR A N 1
ATOM 520 C CA . THR A 1 69 ? -3.817 0.196 8.834 1.00 98.31 69 THR A CA 1
ATOM 521 C C . THR A 1 69 ? -2.350 -0.223 8.802 1.00 98.31 69 THR A C 1
ATOM 523 O O . THR A 1 69 ? -1.646 0.060 9.765 1.00 98.31 69 THR A O 1
ATOM 526 N N . ALA A 1 70 ? -1.866 -0.804 7.705 1.00 98.06 70 ALA A N 1
ATOM 527 C CA . ALA A 1 70 ? -0.441 -1.076 7.532 1.00 98.06 70 ALA A CA 1
ATOM 528 C C . ALA A 1 70 ? 0.393 0.219 7.494 1.00 98.06 70 ALA A C 1
ATOM 530 O O . ALA A 1 70 ? 1.413 0.322 8.163 1.00 98.06 70 ALA A O 1
ATOM 531 N N . ALA A 1 71 ? -0.076 1.266 6.806 1.00 97.56 71 ALA A N 1
ATOM 532 C CA . ALA A 1 71 ? 0.599 2.568 6.836 1.00 97.56 71 ALA A CA 1
ATOM 533 C C . ALA A 1 71 ? 0.641 3.184 8.250 1.00 97.56 71 ALA A C 1
ATOM 535 O O . ALA A 1 71 ? 1.660 3.737 8.654 1.00 97.56 71 ALA A O 1
ATOM 536 N N . GLU A 1 72 ? -0.456 3.080 9.011 1.00 96.94 72 GLU A N 1
ATOM 537 C CA . GLU A 1 72 ? -0.530 3.517 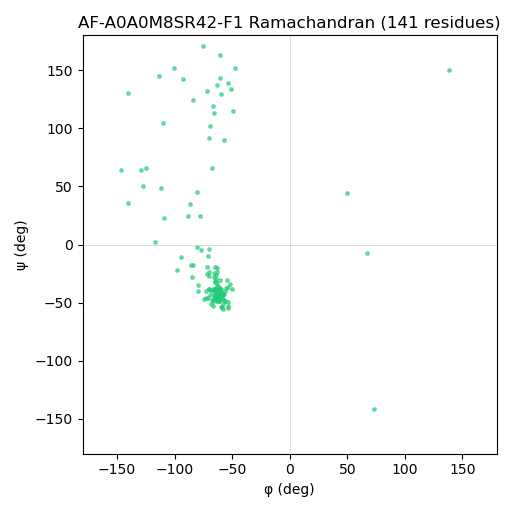10.414 1.00 96.94 72 GLU A CA 1
ATOM 538 C C . GLU A 1 72 ? 0.445 2.717 11.309 1.00 96.94 72 GLU A C 1
ATOM 540 O O . GLU A 1 72 ? 0.994 3.265 12.264 1.00 96.94 72 GLU A O 1
ATOM 545 N N . GLU A 1 73 ? 0.684 1.437 11.011 1.00 95.62 73 GLU A N 1
ATOM 546 C CA . GLU A 1 73 ? 1.662 0.590 11.705 1.00 95.62 73 GLU A CA 1
ATOM 547 C C . GLU A 1 73 ? 3.098 1.078 11.463 1.00 95.62 73 GLU A C 1
ATOM 549 O O . GLU A 1 73 ? 3.812 1.362 12.429 1.00 95.62 73 GLU A O 1
ATOM 554 N N . TYR A 1 74 ? 3.466 1.335 10.208 1.00 94.12 74 TYR A N 1
ATOM 555 C CA . TYR A 1 74 ? 4.773 1.897 9.870 1.00 94.12 74 TYR A CA 1
ATOM 556 C C . TYR A 1 74 ? 4.993 3.303 10.454 1.00 94.12 74 TYR A C 1
ATOM 558 O O . TYR A 1 74 ? 6.093 3.611 10.916 1.00 94.12 74 TYR A O 1
ATOM 566 N N . GLU A 1 75 ? 3.956 4.152 10.521 1.00 94.62 75 GLU A N 1
ATOM 567 C CA . GLU A 1 75 ? 4.028 5.439 11.238 1.00 94.62 75 GLU A CA 1
ATOM 568 C C . GLU A 1 75 ? 4.340 5.230 12.738 1.00 94.62 75 GLU A C 1
ATOM 570 O O . GLU A 1 75 ? 5.104 5.999 13.332 1.00 94.62 75 GLU A O 1
ATOM 575 N N . LEU A 1 76 ? 3.783 4.186 13.368 1.00 93.38 76 LEU A N 1
ATOM 576 C CA . LEU A 1 76 ? 4.068 3.843 14.767 1.00 93.38 76 LEU A CA 1
ATOM 577 C C . LEU A 1 76 ? 5.486 3.295 14.957 1.00 93.38 76 LEU A C 1
ATOM 579 O O . LEU A 1 76 ? 6.104 3.601 15.979 1.00 93.38 76 LEU A O 1
ATOM 583 N N . LEU A 1 77 ? 5.996 2.495 14.017 1.00 90.44 77 LEU A N 1
ATOM 584 C CA . LEU A 1 77 ? 7.383 2.019 14.026 1.00 90.44 77 LEU A CA 1
ATOM 585 C C . LEU A 1 77 ? 8.362 3.189 13.886 1.00 90.44 77 LEU A C 1
ATOM 587 O O . LEU A 1 77 ? 9.233 3.359 14.737 1.00 90.44 77 LEU A O 1
ATOM 591 N N . ALA A 1 78 ? 8.136 4.073 12.911 1.00 89.81 78 ALA A N 1
ATOM 592 C CA . ALA A 1 78 ? 8.940 5.279 12.706 1.00 89.81 78 ALA A CA 1
ATOM 593 C C . ALA A 1 78 ? 9.004 6.169 13.960 1.00 89.81 78 ALA A C 1
ATOM 595 O O . ALA A 1 78 ? 10.038 6.751 14.276 1.00 89.81 78 ALA A O 1
ATOM 596 N N . ALA A 1 79 ? 7.902 6.268 14.711 1.00 89.19 79 ALA A N 1
ATOM 597 C CA . ALA A 1 79 ? 7.859 7.040 15.951 1.00 89.19 79 ALA A CA 1
ATOM 598 C C . ALA A 1 79 ? 8.630 6.387 17.116 1.00 89.19 79 ALA A C 1
ATOM 600 O O . ALA A 1 79 ? 9.032 7.088 18.049 1.00 89.19 79 ALA A O 1
ATOM 601 N N . ARG A 1 80 ? 8.801 5.059 17.101 1.00 83.81 80 ARG A N 1
ATOM 602 C CA . ARG A 1 80 ? 9.562 4.311 18.118 1.00 83.81 80 ARG A CA 1
ATOM 603 C C . ARG A 1 80 ? 11.057 4.279 17.822 1.00 83.81 80 ARG A C 1
ATOM 605 O O . ARG A 1 80 ? 11.840 4.216 18.767 1.00 83.81 80 ARG A O 1
ATOM 612 N N . GLU A 1 81 ? 11.430 4.367 16.551 1.00 70.44 81 GLU A N 1
ATOM 613 C CA . GLU A 1 81 ? 12.806 4.249 16.067 1.00 70.44 81 GLU A CA 1
ATOM 614 C C . GLU A 1 81 ? 13.212 5.484 15.240 1.00 70.44 81 GLU A C 1
ATOM 616 O O . GLU A 1 81 ? 13.441 5.388 14.039 1.00 70.44 81 GLU A O 1
ATOM 621 N N . PRO A 1 82 ? 13.299 6.679 15.859 1.00 59.41 82 PRO A N 1
ATOM 622 C CA . PRO A 1 82 ? 13.525 7.929 15.127 1.00 59.41 82 PRO A CA 1
ATOM 623 C C . PRO A 1 82 ? 14.945 8.088 14.551 1.00 59.41 82 PRO A C 1
ATOM 625 O O . PRO A 1 82 ? 15.175 9.035 13.807 1.00 59.41 82 PRO A O 1
ATOM 628 N N . ASP A 1 83 ? 15.882 7.212 14.927 1.00 54.22 83 ASP A N 1
ATOM 629 C CA . ASP A 1 83 ? 17.328 7.338 14.683 1.00 54.22 83 ASP A CA 1
ATOM 630 C C . ASP A 1 83 ? 17.971 5.984 14.312 1.00 54.22 83 ASP A C 1
ATOM 632 O O . ASP A 1 83 ? 19.113 5.700 14.686 1.00 54.22 83 ASP A O 1
ATOM 636 N N . THR A 1 84 ? 17.273 5.111 13.577 1.00 52.28 84 THR A N 1
ATOM 637 C CA . THR A 1 84 ? 18.014 4.086 12.835 1.00 52.28 84 THR A CA 1
ATOM 638 C C . THR A 1 84 ? 18.756 4.811 11.716 1.00 52.28 84 THR A C 1
ATOM 640 O O . THR A 1 84 ? 18.192 5.238 10.709 1.00 52.28 84 THR A O 1
ATOM 643 N N . ALA A 1 85 ? 20.058 5.028 11.927 1.00 49.16 85 ALA A N 1
ATOM 644 C CA . ALA A 1 85 ? 20.973 5.235 10.816 1.00 49.16 85 ALA A CA 1
ATOM 645 C C . ALA A 1 85 ? 20.701 4.137 9.765 1.00 49.16 85 ALA A C 1
ATOM 647 O O . ALA A 1 85 ? 20.254 3.054 10.152 1.00 49.16 85 ALA A O 1
ATOM 648 N N . PRO A 1 86 ? 20.947 4.381 8.466 1.00 51.03 86 PRO A N 1
ATOM 649 C CA . PRO A 1 86 ? 20.926 3.333 7.449 1.00 51.03 86 PRO A CA 1
ATOM 650 C C . PRO A 1 86 ? 22.099 2.371 7.702 1.00 51.03 86 PRO A C 1
ATOM 652 O O . PRO A 1 86 ? 23.073 2.342 6.957 1.00 51.03 86 PRO A O 1
ATOM 655 N N . ASP A 1 87 ? 22.058 1.663 8.822 1.00 46.38 87 ASP A N 1
ATOM 656 C CA . ASP A 1 87 ? 23.063 0.732 9.287 1.00 46.38 87 ASP A CA 1
ATOM 657 C C . ASP A 1 87 ? 22.444 -0.663 9.174 1.00 46.38 87 ASP A C 1
ATOM 659 O O . ASP A 1 87 ? 21.587 -1.062 9.956 1.00 46.38 87 ASP A O 1
ATOM 663 N N . GLU A 1 88 ? 22.913 -1.371 8.148 1.00 48.56 88 GLU A N 1
ATOM 664 C CA . GLU A 1 88 ? 22.833 -2.823 7.932 1.00 48.56 88 GLU A CA 1
ATOM 665 C C . GLU A 1 88 ? 21.458 -3.464 7.681 1.00 48.56 88 GLU A C 1
ATOM 667 O O . GLU A 1 88 ? 21.435 -4.637 7.310 1.00 48.56 88 GLU A O 1
ATOM 672 N N . ASP A 1 89 ? 20.346 -2.735 7.802 1.00 52.91 89 ASP A N 1
ATOM 673 C CA . ASP A 1 89 ? 19.026 -3.232 7.397 1.00 52.91 89 ASP A CA 1
ATOM 674 C C . ASP A 1 89 ? 18.799 -3.025 5.883 1.00 52.91 89 ASP A C 1
ATOM 676 O O . ASP A 1 89 ? 18.930 -1.911 5.369 1.00 52.91 89 ASP A O 1
ATOM 680 N N . GLU A 1 90 ? 18.487 -4.107 5.162 1.00 56.22 90 GLU A N 1
ATOM 681 C CA . GLU A 1 90 ? 18.134 -4.098 3.730 1.00 56.22 90 GLU A CA 1
ATOM 682 C C . GLU A 1 90 ? 16.763 -3.446 3.480 1.00 56.22 90 GLU A C 1
ATOM 684 O O . GLU A 1 90 ? 16.359 -3.259 2.329 1.00 56.22 90 GLU A O 1
ATOM 689 N N . HIS A 1 91 ? 16.057 -3.058 4.547 1.00 68.00 91 HIS A N 1
ATOM 690 C CA . HIS A 1 91 ? 14.716 -2.517 4.467 1.00 68.00 91 HIS A CA 1
ATOM 691 C C . HIS A 1 91 ? 14.640 -0.982 4.384 1.00 68.00 91 HIS A C 1
ATOM 693 O O . HIS A 1 91 ? 15.364 -0.241 5.051 1.00 68.00 91 HIS A O 1
ATOM 699 N N . ALA A 1 92 ? 13.690 -0.482 3.582 1.00 71.62 92 ALA A N 1
ATOM 700 C CA . ALA A 1 92 ? 13.382 0.946 3.508 1.00 71.62 92 ALA A CA 1
ATOM 701 C C . ALA A 1 92 ? 12.911 1.489 4.879 1.00 71.62 92 ALA A C 1
ATOM 703 O O . ALA A 1 92 ? 12.167 0.795 5.582 1.00 71.62 92 ALA A O 1
ATOM 704 N N . PRO A 1 93 ? 13.264 2.736 5.261 1.00 85.06 93 PRO A N 1
ATOM 705 C CA . PRO A 1 93 ? 12.857 3.310 6.541 1.00 85.06 93 PRO A CA 1
ATOM 706 C C . PRO A 1 93 ? 11.333 3.246 6.753 1.00 85.06 93 PRO A C 1
ATOM 708 O O . PRO A 1 93 ? 10.582 3.581 5.830 1.00 85.06 93 PRO A O 1
ATOM 711 N N . PRO A 1 94 ? 10.832 2.914 7.962 1.00 89.62 94 PRO A N 1
ATOM 712 C CA . PRO A 1 94 ? 9.391 2.798 8.211 1.00 89.62 94 PRO A CA 1
ATOM 713 C C . PRO A 1 94 ? 8.588 4.046 7.809 1.00 89.62 94 PRO A C 1
ATOM 715 O O . PRO A 1 94 ? 7.492 3.944 7.264 1.00 89.62 94 PRO A O 1
ATOM 718 N N . ALA A 1 95 ? 9.147 5.245 8.005 1.00 90.69 95 ALA A N 1
ATOM 719 C CA . ALA A 1 95 ? 8.497 6.490 7.592 1.00 90.69 95 ALA A CA 1
ATOM 720 C C . ALA A 1 95 ? 8.276 6.572 6.068 1.00 90.69 95 ALA A C 1
ATOM 722 O O . ALA A 1 95 ? 7.229 7.050 5.621 1.00 90.69 95 ALA A O 1
ATOM 723 N N . ASP A 1 96 ? 9.233 6.078 5.281 1.00 90.31 96 ASP A N 1
ATOM 724 C CA . ASP A 1 96 ? 9.163 6.075 3.821 1.00 90.31 96 ASP A CA 1
ATOM 725 C C . ASP A 1 96 ? 8.153 5.030 3.329 1.00 90.31 96 ASP A C 1
ATOM 727 O O . ASP A 1 96 ? 7.344 5.325 2.443 1.00 90.31 96 ASP A O 1
ATOM 731 N N . ARG A 1 97 ? 8.112 3.851 3.967 1.00 92.44 97 ARG A N 1
ATOM 732 C CA . ARG A 1 97 ? 7.114 2.797 3.693 1.00 92.44 97 ARG A CA 1
ATOM 733 C C . ARG A 1 97 ? 5.689 3.282 3.966 1.00 92.44 97 ARG A C 1
ATOM 735 O O . ARG A 1 97 ? 4.817 3.189 3.097 1.00 92.44 97 ARG A O 1
ATOM 742 N N . ALA A 1 98 ? 5.459 3.918 5.119 1.00 95.12 98 ALA A N 1
ATOM 743 C CA . ALA A 1 98 ? 4.174 4.538 5.447 1.00 95.12 98 ALA A CA 1
ATOM 744 C C . ALA A 1 98 ? 3.745 5.570 4.391 1.00 95.12 98 ALA A C 1
ATOM 746 O O . ALA A 1 98 ? 2.608 5.548 3.905 1.00 95.12 98 ALA A O 1
ATOM 747 N N . ALA A 1 99 ? 4.656 6.471 4.007 1.00 94.50 99 ALA A N 1
ATOM 748 C CA . ALA A 1 99 ? 4.387 7.488 2.996 1.00 94.50 99 ALA A CA 1
ATOM 749 C C . ALA A 1 99 ? 4.038 6.859 1.636 1.00 94.50 99 ALA A C 1
ATOM 751 O O . ALA A 1 99 ? 3.069 7.281 0.994 1.00 94.50 99 ALA A O 1
ATOM 752 N N . ALA A 1 100 ? 4.762 5.815 1.228 1.00 94.94 100 ALA A N 1
ATOM 753 C CA . ALA A 1 100 ? 4.505 5.088 -0.007 1.00 94.94 100 ALA A CA 1
ATOM 754 C C . ALA A 1 100 ? 3.112 4.439 -0.016 1.00 94.94 100 ALA A C 1
ATOM 756 O O . ALA A 1 100 ? 2.368 4.599 -0.988 1.00 94.94 100 ALA A O 1
ATOM 757 N N . TYR A 1 101 ? 2.702 3.783 1.071 1.00 97.69 101 TYR A N 1
ATOM 758 C CA . TYR A 1 101 ? 1.360 3.202 1.196 1.00 97.69 101 TYR A CA 1
ATOM 759 C C . TYR A 1 101 ? 0.249 4.239 1.140 1.00 97.69 101 TYR A C 1
ATOM 761 O O . TYR A 1 101 ? -0.725 4.046 0.408 1.00 97.69 101 TYR A O 1
ATOM 769 N N . LEU A 1 102 ? 0.402 5.376 1.821 1.00 97.62 102 LEU A N 1
ATOM 770 C CA . LEU A 1 102 ? -0.575 6.464 1.729 1.00 97.62 102 LEU A CA 1
ATOM 771 C C . LEU A 1 102 ? -0.657 7.039 0.307 1.00 97.62 102 LEU A C 1
ATOM 773 O O . LEU A 1 102 ? -1.754 7.355 -0.160 1.00 97.62 102 LEU A O 1
ATOM 777 N N . CYS A 1 103 ? 0.468 7.120 -0.406 1.00 97.44 103 CYS A N 1
ATOM 778 C CA . CYS A 1 103 ? 0.501 7.521 -1.811 1.00 97.44 103 CYS A CA 1
ATOM 779 C C . CYS A 1 103 ? -0.252 6.547 -2.724 1.00 97.44 103 CYS A C 1
ATOM 781 O O . CYS A 1 103 ? -1.058 6.978 -3.555 1.00 97.44 103 CYS A O 1
ATOM 783 N N . LEU A 1 104 ? -0.029 5.240 -2.567 1.00 98.12 104 LEU A N 1
ATOM 784 C CA . LEU A 1 104 ? -0.724 4.210 -3.344 1.00 98.12 104 LEU A CA 1
ATOM 785 C C . LEU A 1 104 ? -2.223 4.190 -3.027 1.00 98.12 104 LEU A C 1
ATOM 787 O O . LEU A 1 104 ? -3.038 4.177 -3.949 1.00 98.12 104 LEU A O 1
ATOM 791 N N . LEU A 1 105 ? -2.587 4.284 -1.748 1.00 98.38 105 LEU A N 1
ATOM 792 C CA . LEU A 1 105 ? -3.970 4.330 -1.279 1.00 98.38 105 LEU A CA 1
ATOM 793 C C . LEU A 1 105 ? -4.737 5.525 -1.858 1.00 98.38 105 LEU A C 1
ATOM 795 O O . LEU A 1 105 ? -5.789 5.361 -2.480 1.00 98.38 105 LEU A O 1
ATOM 799 N N . HIS A 1 106 ? -4.195 6.736 -1.701 1.00 97.88 106 HIS A N 1
ATOM 800 C CA . HIS A 1 106 ? -4.813 7.939 -2.256 1.00 97.88 106 HIS A CA 1
ATOM 801 C C . HIS A 1 106 ? -4.849 7.899 -3.787 1.00 97.88 106 HIS A C 1
ATOM 803 O O . HIS A 1 106 ? -5.850 8.276 -4.386 1.00 97.88 106 HIS A O 1
ATOM 809 N N . GLY A 1 107 ? -3.792 7.403 -4.438 1.00 96.62 107 GLY A N 1
ATOM 810 C CA . GLY A 1 107 ? -3.748 7.261 -5.894 1.00 96.62 107 GLY A CA 1
ATOM 811 C C . GLY A 1 107 ? -4.777 6.270 -6.450 1.00 96.62 107 GLY A C 1
ATOM 812 O O . GLY A 1 107 ? -5.237 6.444 -7.579 1.00 96.62 107 GLY A O 1
ATOM 813 N N . ALA A 1 108 ? -5.151 5.248 -5.678 1.00 97.50 108 ALA A N 1
ATOM 814 C CA . ALA A 1 108 ? -6.152 4.257 -6.065 1.00 97.50 108 ALA A CA 1
ATOM 815 C C . ALA A 1 108 ? -7.591 4.744 -5.884 1.00 97.50 108 ALA A C 1
ATOM 817 O O . ALA A 1 108 ? -8.463 4.397 -6.684 1.00 97.50 108 ALA A O 1
ATOM 818 N N . ALA A 1 109 ? -7.844 5.547 -4.851 1.00 96.69 109 ALA A N 1
ATOM 819 C CA . ALA A 1 109 ? -9.187 5.984 -4.489 1.00 96.69 109 ALA A CA 1
ATOM 820 C C . ALA A 1 109 ? -9.205 7.411 -3.903 1.00 96.69 109 ALA A C 1
ATOM 822 O O . ALA A 1 109 ? -9.589 7.593 -2.744 1.00 96.69 109 ALA A O 1
ATOM 823 N N . PRO A 1 110 ? -8.843 8.447 -4.684 1.00 95.69 110 PRO A N 1
ATOM 824 C CA . PRO A 1 110 ? -8.680 9.805 -4.157 1.00 95.69 110 PRO A CA 1
ATOM 825 C C . PRO A 1 110 ? -9.981 10.367 -3.567 1.00 95.69 110 PRO A C 1
ATOM 827 O O . PRO A 1 110 ? -9.969 10.951 -2.486 1.00 95.69 110 PRO A O 1
ATOM 830 N N . ASP A 1 111 ? -11.123 10.098 -4.209 1.00 96.50 111 ASP A N 1
ATOM 831 C CA . ASP A 1 111 ? -12.440 10.570 -3.755 1.00 96.50 111 ASP A CA 1
ATOM 832 C C . ASP A 1 111 ? -12.882 9.954 -2.415 1.00 96.50 111 ASP A C 1
ATOM 834 O O . ASP A 1 111 ? -13.681 10.551 -1.694 1.00 96.50 111 ASP A O 1
ATOM 838 N N . ARG A 1 112 ? -12.364 8.767 -2.063 1.00 95.69 112 ARG A N 1
ATOM 839 C CA . ARG A 1 112 ? -12.649 8.076 -0.789 1.00 95.69 112 ARG A CA 1
ATOM 840 C C . ARG A 1 112 ? -11.610 8.353 0.294 1.00 95.69 112 ARG A C 1
ATOM 842 O O . ARG A 1 112 ? -11.846 8.040 1.460 1.00 95.69 112 ARG A O 1
ATOM 849 N N . HIS A 1 113 ? -10.491 8.976 -0.065 1.00 96.25 113 HIS A N 1
ATOM 850 C CA . HIS A 1 113 ? -9.440 9.382 0.866 1.00 96.25 113 HIS A CA 1
ATOM 851 C C . HIS A 1 113 ? -9.074 10.868 0.732 1.00 96.25 113 HIS A C 1
ATOM 853 O O . HIS A 1 113 ? -7.891 11.206 0.645 1.00 96.25 113 HIS A O 1
ATOM 859 N N . PRO A 1 114 ? -10.057 11.791 0.752 1.00 96.44 114 PRO A N 1
ATOM 860 C CA . PRO A 1 114 ? -9.787 13.220 0.587 1.00 96.44 114 PRO A CA 1
ATOM 861 C C . PRO A 1 114 ? -8.924 13.793 1.723 1.00 96.44 114 PRO A C 1
ATOM 863 O O . PRO A 1 114 ? -8.286 14.832 1.553 1.00 96.44 114 PRO A O 1
ATOM 866 N N . ASP A 1 115 ? -8.872 13.114 2.873 1.00 95.88 115 ASP A N 1
ATOM 867 C CA . ASP A 1 115 ? -8.010 13.449 4.007 1.00 95.88 115 ASP A CA 1
ATOM 868 C C . ASP A 1 115 ? -6.513 13.334 3.677 1.00 95.88 115 ASP A C 1
ATOM 870 O O . ASP A 1 115 ? -5.692 14.040 4.265 1.00 95.88 115 ASP A O 1
ATOM 874 N N . LEU A 1 116 ? -6.153 12.492 2.703 1.00 96.00 116 LEU A N 1
ATOM 875 C CA . LEU A 1 116 ? -4.765 12.269 2.305 1.00 96.00 116 LEU A CA 1
ATOM 876 C C . LEU A 1 116 ? -4.250 13.305 1.304 1.00 96.00 116 LEU A C 1
ATOM 878 O O . LEU A 1 116 ? -3.042 13.497 1.227 1.00 96.00 116 LEU A O 1
ATOM 882 N N . ALA A 1 117 ? -5.127 14.055 0.627 1.00 94.25 117 ALA A N 1
ATOM 883 C CA . ALA A 1 117 ? -4.773 14.908 -0.513 1.00 94.25 117 ALA A CA 1
ATOM 884 C C . ALA A 1 117 ? -3.606 15.886 -0.265 1.00 94.25 117 ALA A C 1
ATOM 886 O O . ALA A 1 117 ? -2.827 16.177 -1.171 1.00 94.25 117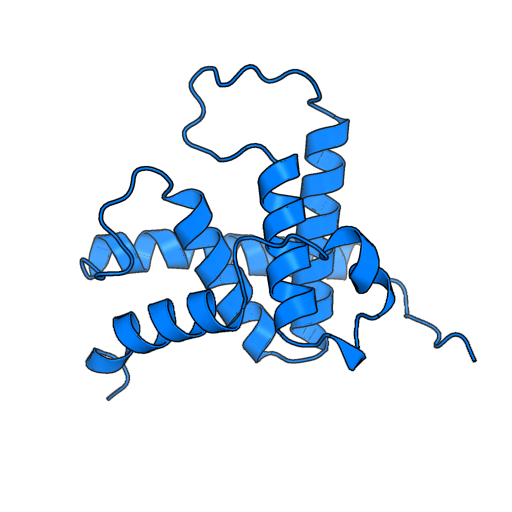 ALA A O 1
ATOM 887 N N . THR A 1 118 ? -3.466 16.411 0.959 1.00 93.88 118 THR A N 1
ATOM 888 C CA . THR A 1 118 ? -2.328 17.284 1.309 1.00 93.88 118 THR A CA 1
ATOM 889 C C . THR A 1 118 ? -1.059 16.489 1.606 1.00 93.88 118 THR A C 1
ATOM 891 O O . THR A 1 118 ? 0.015 16.903 1.179 1.00 93.88 118 THR A O 1
ATOM 894 N N . ARG A 1 119 ? -1.180 15.355 2.307 1.00 90.31 119 ARG A N 1
ATOM 895 C CA . ARG A 1 119 ? -0.062 14.461 2.652 1.00 90.31 119 ARG A CA 1
ATOM 896 C C . ARG A 1 119 ? 0.555 13.807 1.414 1.00 90.31 119 ARG A C 1
ATOM 898 O O . ARG A 1 119 ? 1.741 13.520 1.410 1.00 90.31 119 ARG A O 1
ATOM 905 N N . THR A 1 120 ? -0.238 13.618 0.364 1.00 91.62 120 THR A N 1
ATOM 906 C CA . THR A 1 120 ? 0.131 12.873 -0.846 1.00 91.62 120 THR A CA 1
ATOM 907 C C . THR A 1 120 ? 0.317 13.772 -2.075 1.00 91.62 120 THR A C 1
ATOM 909 O O . THR A 1 120 ? 0.139 13.322 -3.206 1.00 91.62 120 THR A O 1
ATOM 912 N N . ARG A 1 121 ? 0.596 15.070 -1.884 1.00 86.94 121 ARG A N 1
ATOM 913 C CA . ARG A 1 121 ? 0.677 16.048 -2.986 1.00 86.94 121 ARG A CA 1
ATOM 914 C C . ARG A 1 121 ? 1.815 15.748 -3.964 1.00 86.94 121 ARG A C 1
ATOM 916 O O . ARG A 1 121 ? 1.604 15.819 -5.170 1.00 86.94 121 ARG A O 1
ATOM 923 N N . ASP A 1 122 ? 2.982 15.400 -3.434 1.00 86.00 122 ASP A N 1
ATOM 924 C CA . ASP A 1 122 ? 4.217 15.179 -4.192 1.00 86.00 122 ASP A CA 1
ATOM 925 C C . ASP A 1 122 ? 4.605 13.688 -4.154 1.00 86.00 122 ASP A C 1
ATOM 927 O O . ASP A 1 122 ? 5.722 13.320 -3.803 1.00 86.00 122 ASP A O 1
ATOM 931 N N . CYS A 1 123 ? 3.638 12.810 -4.448 1.00 82.06 123 CYS A N 1
ATOM 932 C CA . CYS A 1 123 ? 3.791 11.365 -4.277 1.00 82.06 123 CYS A CA 1
ATOM 933 C C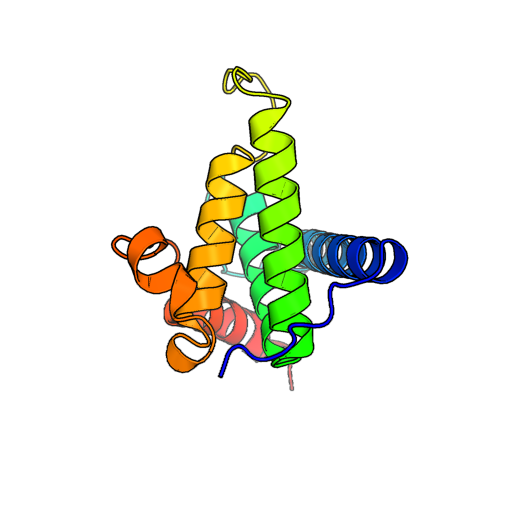 . CYS A 1 123 ? 4.727 10.689 -5.281 1.00 82.06 123 CYS A C 1
ATOM 935 O O . CYS A 1 123 ? 4.538 10.776 -6.496 1.00 82.06 123 CYS A O 1
ATOM 937 N N . ALA A 1 124 ? 5.623 9.868 -4.740 1.00 78.38 124 ALA A N 1
ATOM 938 C CA . ALA A 1 124 ? 6.229 8.722 -5.401 1.00 78.38 124 ALA A CA 1
ATOM 939 C C . ALA A 1 124 ? 6.334 7.593 -4.354 1.00 78.38 124 ALA A C 1
ATOM 941 O O . ALA A 1 124 ? 6.798 7.874 -3.251 1.00 78.38 124 ALA A O 1
ATOM 942 N N . PRO A 1 125 ? 5.898 6.350 -4.641 1.00 85.06 125 PRO A N 1
ATOM 943 C CA . PRO A 1 125 ? 5.364 5.833 -5.908 1.00 85.06 125 PRO A CA 1
ATOM 944 C C . PRO A 1 125 ? 3.921 6.283 -6.221 1.00 85.06 125 PRO A C 1
ATOM 946 O O . PRO A 1 125 ? 3.228 6.852 -5.382 1.00 85.06 125 PRO A O 1
ATOM 949 N N . THR A 1 126 ? 3.450 6.009 -7.447 1.00 90.44 126 THR A N 1
ATOM 950 C CA . THR A 1 126 ? 2.063 6.273 -7.878 1.00 90.44 126 THR A CA 1
ATOM 951 C C . THR A 1 126 ? 1.305 4.978 -8.160 1.00 90.44 126 THR A C 1
ATOM 953 O O . THR A 1 126 ? 1.858 4.016 -8.697 1.00 90.44 126 THR A O 1
ATOM 956 N N . TRP A 1 127 ? 0.005 4.964 -7.847 1.00 95.06 127 TRP A N 1
ATOM 957 C CA . TRP A 1 127 ? -0.842 3.787 -8.057 1.00 95.06 127 TRP A CA 1
ATOM 958 C C . TRP A 1 127 ? -0.896 3.292 -9.514 1.00 95.06 127 TRP A C 1
ATOM 960 O O . TRP A 1 127 ? -0.708 2.091 -9.722 1.00 95.06 127 TRP A O 1
ATOM 970 N N . PRO A 1 128 ? -1.099 4.150 -10.542 1.00 94.81 128 PRO A N 1
ATOM 971 C CA . PRO A 1 128 ? -1.175 3.674 -11.923 1.00 94.81 128 PRO A CA 1
ATOM 972 C C . PRO A 1 128 ? 0.096 2.951 -12.379 1.00 94.81 128 PRO A C 1
ATOM 974 O O . PRO A 1 128 ? -0.001 1.921 -13.044 1.00 94.81 128 PRO A O 1
ATOM 977 N N . THR A 1 129 ? 1.272 3.454 -11.991 1.00 92.62 129 THR A N 1
ATOM 978 C CA . THR A 1 129 ? 2.558 2.833 -12.331 1.00 92.62 129 THR A CA 1
ATOM 979 C C . THR A 1 129 ? 2.727 1.506 -11.602 1.00 92.62 129 THR A C 1
ATOM 981 O O . THR A 1 129 ? 2.969 0.494 -12.252 1.00 92.62 129 THR A O 1
ATOM 984 N N . THR A 1 130 ? 2.529 1.482 -10.279 1.00 93.19 130 THR A N 1
ATOM 985 C CA . THR A 1 130 ? 2.619 0.257 -9.465 1.00 93.19 130 THR A CA 1
ATOM 986 C C . THR A 1 130 ? 1.732 -0.856 -10.011 1.00 93.19 130 THR A C 1
ATOM 988 O O . THR A 1 130 ? 2.194 -1.977 -10.232 1.00 93.19 130 THR A O 1
ATOM 991 N N . ARG A 1 131 ? 0.464 -0.537 -10.283 1.00 95.31 131 ARG A N 1
ATOM 992 C CA . ARG A 1 131 ? -0.491 -1.493 -10.836 1.00 95.31 131 ARG A CA 1
ATOM 993 C C . ARG A 1 131 ? -0.039 -2.005 -12.204 1.00 95.31 131 ARG A C 1
ATOM 995 O O . ARG A 1 131 ? -0.046 -3.213 -12.421 1.00 95.31 131 ARG A O 1
ATOM 1002 N N . ALA A 1 132 ? 0.343 -1.110 -13.115 1.00 93.56 132 ALA A N 1
ATOM 1003 C CA . ALA A 1 132 ? 0.745 -1.487 -14.468 1.00 93.56 132 ALA A CA 1
ATOM 1004 C C . ALA A 1 132 ? 1.984 -2.395 -14.474 1.00 93.56 132 ALA A C 1
ATOM 1006 O O . ALA A 1 132 ? 2.002 -3.374 -15.218 1.00 93.56 132 ALA A O 1
ATOM 1007 N N . THR A 1 133 ? 2.981 -2.111 -13.629 1.00 92.12 133 THR A N 1
ATOM 1008 C CA . THR A 1 133 ? 4.200 -2.923 -13.502 1.00 92.12 133 THR A CA 1
ATOM 1009 C C . THR A 1 133 ? 3.874 -4.362 -13.116 1.00 92.12 133 THR A C 1
ATOM 1011 O O . THR A 1 133 ? 4.246 -5.295 -13.828 1.00 92.12 133 THR A O 1
ATOM 1014 N N . TRP A 1 134 ? 3.124 -4.555 -12.032 1.00 93.38 134 TRP A N 1
ATOM 1015 C CA . TRP A 1 134 ? 2.782 -5.891 -11.544 1.00 93.38 134 TRP A CA 1
ATOM 1016 C C . TRP A 1 134 ? 1.800 -6.631 -12.456 1.00 93.38 134 TRP A C 1
ATOM 1018 O O . TRP A 1 134 ? 1.952 -7.831 -12.680 1.00 93.38 134 TRP A O 1
ATOM 1028 N N . GLU A 1 135 ? 0.816 -5.939 -13.038 1.00 93.12 135 GLU A N 1
ATOM 1029 C CA . GLU A 1 135 ? -0.091 -6.551 -14.018 1.00 93.12 135 GLU A CA 1
ATOM 1030 C C . GLU A 1 135 ? 0.656 -7.004 -15.273 1.00 93.12 135 GLU A C 1
ATOM 1032 O O . GLU A 1 135 ? 0.390 -8.094 -15.777 1.00 93.12 135 GLU A O 1
ATOM 1037 N N . HIS A 1 136 ? 1.622 -6.217 -15.749 1.00 92.38 136 HIS A N 1
ATOM 1038 C CA . HIS A 1 136 ? 2.463 -6.597 -16.879 1.00 92.38 136 HIS A CA 1
ATOM 1039 C C . HIS A 1 136 ? 3.359 -7.798 -16.553 1.00 92.38 136 HIS A C 1
ATOM 1041 O O . HIS A 1 136 ? 3.416 -8.740 -17.342 1.00 92.38 136 HIS A O 1
ATOM 1047 N N . ALA A 1 137 ? 4.015 -7.789 -15.389 1.00 91.75 137 ALA A N 1
ATOM 1048 C CA . ALA A 1 137 ? 4.904 -8.866 -14.958 1.00 91.75 137 ALA A CA 1
ATOM 1049 C C . ALA A 1 137 ? 4.167 -10.204 -14.784 1.00 91.75 137 ALA A C 1
ATOM 1051 O O . ALA A 1 137 ? 4.683 -11.247 -15.177 1.00 91.75 137 ALA A O 1
ATOM 1052 N N . LEU A 1 138 ? 2.941 -10.180 -14.252 1.00 91.31 138 LEU A N 1
ATOM 1053 C CA . LEU A 1 138 ? 2.144 -11.386 -13.998 1.00 91.31 138 LEU A CA 1
ATOM 1054 C C . LEU A 1 138 ? 1.328 -11.854 -15.212 1.00 91.31 138 LEU A C 1
ATOM 1056 O O . LEU A 1 138 ? 0.908 -13.012 -15.254 1.00 91.31 138 LEU A O 1
ATOM 1060 N N . ALA A 1 139 ? 1.109 -11.000 -16.217 1.00 91.19 139 ALA A N 1
ATOM 1061 C CA . ALA A 1 139 ? 0.302 -11.323 -17.399 1.00 91.19 139 ALA A CA 1
ATOM 1062 C C . ALA A 1 139 ? 0.669 -12.653 -18.095 1.00 91.19 139 ALA A C 1
ATOM 1064 O O . ALA A 1 139 ? -0.249 -13.359 -18.524 1.00 91.19 139 ALA A O 1
ATOM 1065 N N . PRO A 1 140 ? 1.951 -13.060 -18.217 1.00 87.25 140 PRO A N 1
ATOM 1066 C CA . PRO A 1 140 ? 2.302 -14.340 -18.830 1.00 87.25 140 PRO A CA 1
ATOM 1067 C C . PRO A 1 140 ? 1.778 -15.574 -18.077 1.00 87.25 140 PRO A C 1
ATOM 1069 O O . PRO A 1 140 ? 1.636 -16.628 -18.701 1.00 87.25 140 PRO A O 1
ATOM 1072 N N . LEU A 1 141 ? 1.500 -15.446 -16.775 1.00 83.56 141 LEU A N 1
ATOM 1073 C CA . LEU A 1 141 ? 1.174 -16.543 -15.856 1.00 83.56 141 LEU A CA 1
ATOM 1074 C C . LEU A 1 141 ? -0.334 -16.719 -15.627 1.00 83.56 141 LEU A C 1
ATOM 1076 O O . LEU A 1 141 ? -0.773 -17.801 -15.256 1.00 83.56 141 LEU A O 1
ATOM 1080 N N . LEU A 1 142 ? -1.131 -15.677 -15.871 1.00 78.12 142 LEU A N 1
ATOM 1081 C CA . LEU A 1 142 ? -2.577 -15.638 -15.606 1.00 78.12 142 LEU A CA 1
ATOM 1082 C C . LEU A 1 142 ? -3.433 -16.194 -16.766 1.00 78.12 142 LEU A C 1
ATOM 1084 O O . LEU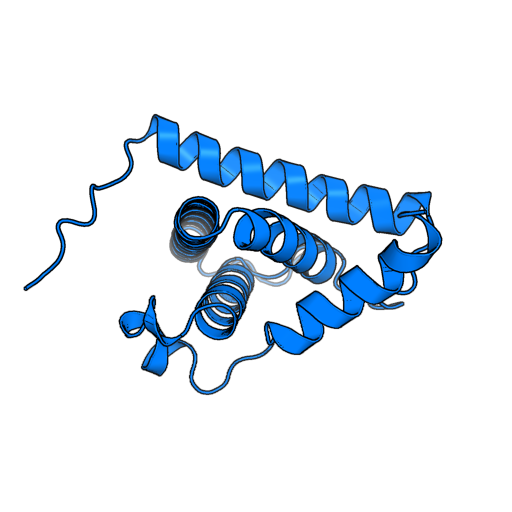 A 1 142 ? -4.513 -15.671 -17.042 1.00 78.12 142 LEU A O 1
ATOM 1088 N N . ARG A 1 143 ? -2.940 -17.213 -17.480 1.00 61.72 143 ARG A N 1
ATOM 1089 C CA . ARG A 1 143 ? -3.637 -17.818 -18.632 1.00 61.72 143 ARG A CA 1
ATOM 1090 C C . ARG A 1 143 ? -4.672 -18.859 -18.233 1.00 61.72 143 ARG A C 1
ATOM 1092 O O . ARG A 1 143 ? -4.359 -19.692 -17.357 1.00 61.72 143 ARG A O 1
#

Foldseek 3Di:
DPPCPPDDDPVLLVVLLVLLVVQLVVQLVCCVVVVFPLDPDLASSVRSNLRSLLVLCVVPPSSLVSLLSNLVVLVVVCVVCVDPDPPDDSHDRSPVSSLQSLQLSCLSPVVVPVVCCVSNVPDPPHNVVSNVSVCVRCVVPPD

Mean predicted aligned error: 6.16 Å